Protein AF-A0AA96YQA0-F1 (afdb_monomer_lite)

Radius of gyration: 15.06 Å; chains: 1; bounding box: 28×37×36 Å

InterPro domains:
  IPR013321 Arc-type ribbon-helix-helix [G3DSA:1.10.1220.10] (2-49)
  IPR054029 RH3 domain [PF22180] (6-51)

Structure (mmCIF, N/CA/C/O backbone):
data_AF-A0AA96YQA0-F1
#
_entry.id   AF-A0AA96YQA0-F1
#
loop_
_atom_site.group_PDB
_atom_site.id
_atom_site.type_symbol
_atom_site.label_atom_id
_atom_site.label_alt_id
_atom_site.label_comp_id
_atom_site.label_asym_id
_atom_site.label_entity_id
_atom_site.label_seq_id
_atom_site.pdbx_PDB_ins_code
_atom_site.Cartn_x
_atom_site.Cartn_y
_atom_site.Cartn_z
_atom_site.occupancy
_atom_site.B_iso_or_equiv
_atom_site.auth_seq_id
_atom_site.auth_comp_id
_atom_site.auth_asym_id
_atom_site.auth_atom_id
_atom_site.pdbx_PDB_model_num
ATOM 1 N N . MET A 1 1 ? 9.757 -24.939 13.645 1.00 43.50 1 MET A N 1
ATOM 2 C CA . MET A 1 1 ? 8.920 -23.751 13.913 1.00 43.50 1 MET A CA 1
ATOM 3 C C . MET A 1 1 ? 8.305 -23.328 12.592 1.00 43.50 1 MET A C 1
ATOM 5 O O . MET A 1 1 ? 9.059 -23.053 11.669 1.00 43.50 1 MET A O 1
ATOM 9 N N . SER A 1 2 ? 6.979 -23.388 12.447 1.00 48.97 2 SER A N 1
ATOM 10 C CA . SER A 1 2 ? 6.329 -22.946 11.207 1.00 48.97 2 SER A CA 1
ATOM 11 C C . SER A 1 2 ? 6.534 -21.438 11.094 1.00 48.97 2 SER A C 1
ATOM 13 O O . SER A 1 2 ? 6.105 -20.710 11.988 1.00 48.97 2 SER A O 1
ATOM 15 N N . ALA A 1 3 ? 7.247 -20.973 10.067 1.00 57.56 3 ALA A N 1
ATOM 16 C CA . ALA A 1 3 ? 7.444 -19.546 9.841 1.00 57.56 3 ALA A CA 1
ATOM 17 C C . ALA A 1 3 ? 6.063 -18.870 9.804 1.00 57.56 3 ALA A C 1
ATOM 19 O O . ALA A 1 3 ? 5.208 -19.283 9.017 1.00 57.56 3 ALA A O 1
ATOM 20 N N . LYS A 1 4 ? 5.814 -17.894 10.693 1.00 65.31 4 LYS A N 1
ATOM 21 C CA . LYS A 1 4 ? 4.585 -17.087 10.658 1.00 65.31 4 LYS A CA 1
ATOM 22 C C . LYS A 1 4 ? 4.480 -16.512 9.246 1.00 65.31 4 LYS A C 1
ATOM 24 O O . LYS A 1 4 ? 5.363 -15.768 8.819 1.00 65.31 4 LYS A O 1
ATOM 29 N N . LYS A 1 5 ? 3.447 -16.917 8.503 1.00 71.06 5 LYS A N 1
ATOM 30 C CA . LYS A 1 5 ? 3.193 -16.376 7.168 1.00 71.06 5 LYS A CA 1
ATOM 31 C C . LYS A 1 5 ? 2.976 -14.876 7.309 1.00 71.06 5 LYS A C 1
ATOM 33 O O . LYS A 1 5 ? 2.243 -14.446 8.198 1.00 71.06 5 LYS A O 1
ATOM 38 N N . ARG A 1 6 ? 3.639 -14.092 6.460 1.00 76.88 6 ARG A N 1
ATOM 39 C CA . ARG A 1 6 ? 3.372 -12.656 6.383 1.00 76.88 6 ARG A CA 1
ATOM 40 C C . ARG A 1 6 ? 1.921 -12.470 5.920 1.00 76.88 6 ARG A C 1
ATOM 42 O O . ARG A 1 6 ? 1.513 -13.207 5.021 1.00 76.88 6 ARG A O 1
ATOM 49 N N . PRO A 1 7 ? 1.150 -11.552 6.524 1.00 84.94 7 PRO A N 1
ATOM 50 C CA . PRO A 1 7 ? -0.180 -11.217 6.032 1.00 84.94 7 PRO A CA 1
ATOM 51 C C . PRO A 1 7 ? -0.120 -10.837 4.548 1.00 84.94 7 PRO A C 1
ATOM 53 O O . PRO A 1 7 ? 0.785 -10.115 4.127 1.00 84.94 7 PRO A O 1
ATOM 56 N N . GLU A 1 8 ? -1.055 -11.354 3.753 1.00 88.62 8 GLU A N 1
ATOM 57 C CA . GLU A 1 8 ? -1.139 -11.088 2.316 1.00 88.62 8 GLU A CA 1
ATOM 58 C C . GLU A 1 8 ? -2.328 -10.174 2.021 1.00 88.62 8 GLU A C 1
ATOM 60 O O . GLU A 1 8 ? -3.427 -10.385 2.535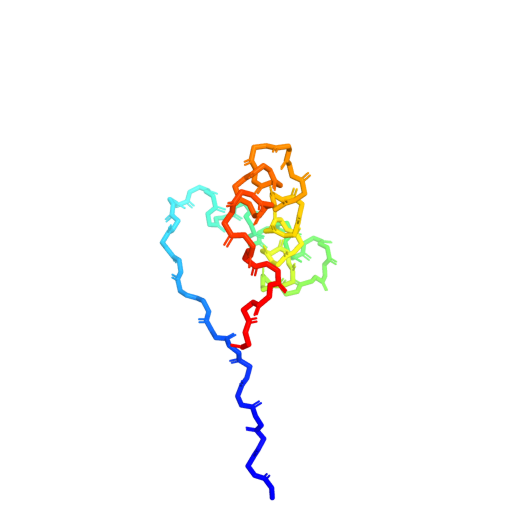 1.00 88.62 8 GLU A O 1
ATOM 65 N N . LEU A 1 9 ? -2.116 -9.196 1.141 1.00 87.31 9 LEU A N 1
ATOM 66 C CA . LEU A 1 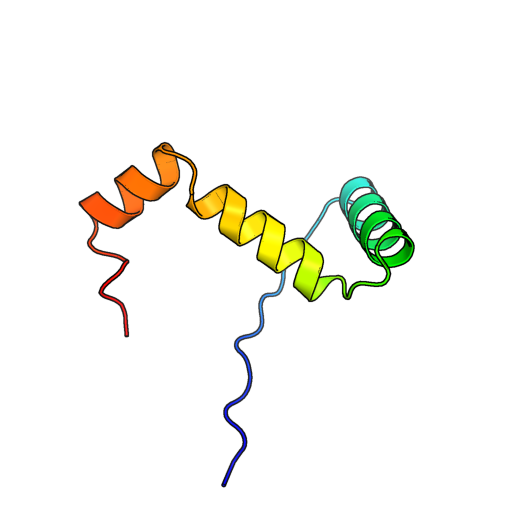9 ? -3.152 -8.306 0.632 1.00 87.31 9 LEU A CA 1
ATOM 67 C C . LEU A 1 9 ? -3.304 -8.522 -0.878 1.00 87.31 9 LEU A C 1
ATOM 69 O O . LEU A 1 9 ? -2.321 -8.482 -1.619 1.00 87.31 9 LEU A O 1
ATOM 73 N N . ARG A 1 10 ? -4.540 -8.739 -1.343 1.00 92.25 10 ARG A N 1
ATOM 74 C CA . ARG A 1 10 ? -4.878 -8.791 -2.774 1.00 92.25 10 ARG A CA 1
ATOM 75 C C . ARG A 1 10 ? -5.735 -7.587 -3.130 1.00 92.25 10 ARG A C 1
ATOM 77 O O . ARG A 1 10 ? -6.793 -7.396 -2.540 1.00 92.25 10 ARG A O 1
ATOM 84 N N . ILE A 1 11 ? -5.282 -6.811 -4.108 1.00 90.56 11 ILE A N 1
ATOM 85 C CA . ILE A 1 11 ? -5.953 -5.602 -4.590 1.00 90.56 11 ILE A CA 1
ATOM 86 C C . ILE A 1 11 ? -6.180 -5.689 -6.095 1.00 90.56 11 ILE A C 1
ATOM 88 O O . ILE A 1 11 ? -5.376 -6.275 -6.819 1.00 90.56 11 ILE A O 1
ATOM 92 N N . TYR A 1 12 ? -7.275 -5.089 -6.550 1.00 94.75 12 TYR A N 1
ATOM 93 C CA . TYR A 1 12 ? -7.530 -4.844 -7.964 1.00 94.75 12 TYR A CA 1
ATOM 94 C C . TYR A 1 12 ? -7.234 -3.377 -8.251 1.00 94.75 12 TYR A C 1
ATOM 96 O O . TYR A 1 12 ? -7.709 -2.502 -7.530 1.00 94.75 12 TYR A O 1
ATOM 104 N N . LEU A 1 13 ? -6.445 -3.126 -9.289 1.00 94.12 13 LEU A N 1
ATOM 105 C CA . LEU A 1 13 ? -6.071 -1.792 -9.744 1.00 94.12 13 LEU A CA 1
ATOM 106 C C . LEU A 1 13 ? -6.549 -1.612 -11.181 1.00 94.12 13 LEU A C 1
ATOM 108 O O . LEU A 1 13 ? -6.643 -2.587 -11.935 1.00 94.12 13 LEU A O 1
ATOM 112 N N . ASP A 1 14 ? -6.833 -0.372 -11.568 1.00 97.38 14 ASP A N 1
ATOM 113 C CA . ASP A 1 14 ? -6.965 -0.058 -12.983 1.00 97.38 14 ASP A CA 1
ATOM 114 C C . ASP A 1 14 ? -5.626 -0.282 -13.715 1.00 97.38 14 ASP A C 1
ATOM 116 O O . ASP A 1 14 ? -4.548 -0.355 -13.112 1.00 97.38 14 ASP A O 1
ATOM 120 N N . SER A 1 15 ? -5.697 -0.439 -15.040 1.00 96.94 15 SER A N 1
ATOM 121 C CA . SER A 1 15 ? -4.521 -0.805 -15.835 1.00 96.94 15 SER A CA 1
ATOM 122 C C . SER A 1 15 ? -3.422 0.256 -15.817 1.00 96.94 15 SER A C 1
ATOM 124 O O . SER A 1 15 ? -2.267 -0.097 -16.069 1.00 96.94 15 SER A O 1
ATOM 126 N N . ASP A 1 16 ? -3.753 1.526 -15.615 1.00 97.88 16 ASP A N 1
ATOM 127 C CA . ASP A 1 16 ? -2.772 2.602 -15.703 1.00 97.88 16 ASP A CA 1
ATOM 128 C C . ASP A 1 16 ? -2.042 2.757 -14.371 1.00 97.88 16 ASP A C 1
ATOM 130 O O . ASP A 1 16 ? -0.813 2.852 -14.348 1.00 97.88 16 ASP A O 1
ATOM 134 N N . LEU A 1 17 ? -2.764 2.638 -13.260 1.00 96.56 17 LEU A N 1
ATOM 135 C CA . LEU A 1 17 ? -2.201 2.602 -11.921 1.00 96.56 17 LEU A CA 1
ATOM 136 C C . LEU A 1 17 ? -1.288 1.383 -11.720 1.00 96.56 17 LEU A C 1
ATOM 138 O O . LEU A 1 17 ? -0.196 1.536 -11.175 1.00 96.56 17 LEU A O 1
ATOM 142 N N . ASP A 1 18 ? -1.661 0.199 -12.225 1.00 96.88 18 ASP A N 1
ATOM 143 C CA . ASP A 1 18 ? -0.790 -0.989 -12.197 1.00 96.88 18 ASP A CA 1
ATOM 144 C C . ASP A 1 18 ? 0.553 -0.739 -12.907 1.00 96.88 18 ASP A C 1
ATOM 146 O O . ASP A 1 18 ? 1.622 -1.025 -12.355 1.00 96.88 18 ASP A O 1
ATOM 150 N N . LYS A 1 19 ? 0.515 -0.148 -14.111 1.00 97.81 19 LYS A N 1
ATOM 151 C CA . LYS A 1 19 ? 1.729 0.200 -14.869 1.00 97.81 19 LYS A CA 1
ATOM 152 C C . LYS A 1 19 ? 2.581 1.214 -14.116 1.00 97.81 19 LYS A C 1
ATOM 154 O O . LYS A 1 19 ? 3.799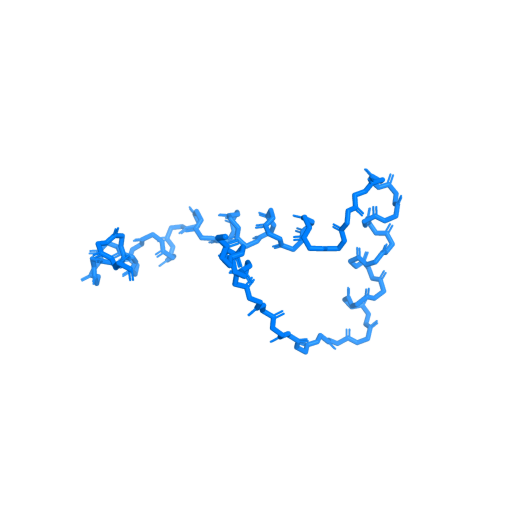 1.041 -14.043 1.00 97.81 19 LYS A O 1
ATOM 159 N N . LEU A 1 20 ? 1.960 2.254 -13.560 1.00 97.62 20 LEU A N 1
ATOM 160 C CA . LEU A 1 20 ? 2.666 3.299 -12.822 1.00 97.62 20 LEU A CA 1
ATOM 161 C C . LEU A 1 20 ? 3.369 2.730 -11.587 1.00 97.62 20 LEU A C 1
ATOM 163 O O . LEU A 1 20 ? 4.573 2.931 -11.438 1.00 97.62 20 LEU A O 1
ATOM 167 N N . VAL A 1 21 ? 2.664 1.956 -10.756 1.00 96.50 21 VAL A N 1
ATOM 168 C CA . VAL A 1 21 ? 3.235 1.361 -9.536 1.00 96.50 21 VAL A CA 1
ATOM 169 C C . VAL A 1 21 ? 4.405 0.434 -9.869 1.00 96.50 21 VAL A C 1
ATOM 171 O O . VAL A 1 21 ? 5.466 0.539 -9.253 1.00 96.50 21 VAL A O 1
ATOM 174 N N . LYS A 1 22 ? 4.265 -0.429 -10.884 1.00 97.12 22 LYS A N 1
ATOM 175 C CA . LYS A 1 22 ? 5.350 -1.323 -11.332 1.00 97.12 22 LYS A CA 1
ATOM 176 C C . LYS A 1 22 ? 6.566 -0.560 -11.849 1.00 97.12 22 LYS A C 1
ATOM 178 O O . LYS A 1 22 ? 7.703 -0.933 -11.554 1.00 97.12 22 LYS A O 1
ATOM 183 N N . THR A 1 23 ? 6.330 0.505 -12.610 1.00 98.19 23 THR A N 1
ATOM 184 C CA . THR A 1 23 ? 7.399 1.339 -13.171 1.00 98.19 23 THR A CA 1
ATOM 185 C C . THR A 1 23 ? 8.156 2.059 -12.059 1.00 98.19 23 THR A C 1
ATOM 187 O O . THR A 1 23 ? 9.382 2.015 -12.030 1.00 98.19 23 THR A O 1
ATOM 190 N N . ILE A 1 24 ? 7.438 2.654 -11.104 1.00 97.50 24 ILE A N 1
ATOM 191 C CA . ILE A 1 24 ? 8.036 3.335 -9.950 1.00 97.50 24 ILE A CA 1
ATOM 192 C C . ILE A 1 24 ? 8.845 2.354 -9.101 1.00 97.50 24 ILE A C 1
ATOM 194 O O . ILE A 1 24 ? 9.990 2.652 -8.777 1.00 97.50 24 ILE A O 1
ATOM 198 N N . ALA A 1 25 ? 8.292 1.175 -8.797 1.00 98.06 25 ALA A N 1
ATOM 199 C CA . ALA A 1 25 ? 9.002 0.137 -8.050 1.00 98.06 25 ALA A CA 1
ATOM 200 C C . ALA A 1 25 ? 10.314 -0.265 -8.745 1.00 98.06 25 ALA A C 1
ATOM 202 O O . ALA A 1 25 ? 11.355 -0.355 -8.102 1.00 98.06 25 ALA A O 1
ATOM 203 N N . THR A 1 26 ? 10.284 -0.405 -10.076 1.00 98.31 26 THR A N 1
ATOM 204 C CA . THR A 1 26 ? 11.481 -0.699 -10.880 1.00 98.31 26 THR A CA 1
ATOM 205 C C . THR A 1 26 ? 12.522 0.418 -10.787 1.00 98.31 26 THR A C 1
ATOM 207 O O . THR A 1 26 ? 13.692 0.135 -10.558 1.00 98.31 26 THR A O 1
ATOM 210 N N . ILE A 1 27 ? 12.108 1.682 -10.938 1.00 98.31 27 ILE A N 1
ATOM 211 C CA . ILE A 1 27 ? 13.007 2.849 -10.874 1.00 98.31 27 ILE A CA 1
ATOM 212 C C . ILE A 1 27 ? 13.632 3.001 -9.482 1.00 98.31 27 ILE A C 1
ATOM 214 O O . ILE A 1 27 ? 14.789 3.394 -9.373 1.00 98.31 27 ILE A O 1
ATOM 218 N N . ARG A 1 28 ? 12.871 2.699 -8.426 1.00 97.88 28 ARG A N 1
ATOM 219 C CA . ARG A 1 28 ? 13.327 2.772 -7.031 1.00 97.88 28 ARG A CA 1
ATOM 220 C C . ARG A 1 28 ? 14.138 1.552 -6.585 1.00 97.88 28 ARG A C 1
ATOM 222 O O . ARG A 1 28 ? 14.600 1.544 -5.453 1.00 97.88 28 ARG A O 1
ATOM 229 N N . GLU A 1 29 ? 14.297 0.539 -7.439 1.00 98.00 29 GLU A N 1
ATOM 230 C CA . GLU A 1 29 ? 14.917 -0.749 -7.088 1.00 98.00 29 GLU A CA 1
ATOM 231 C C . GLU A 1 29 ? 14.242 -1.431 -5.877 1.00 98.00 29 GLU A C 1
ATOM 233 O O . GLU A 1 29 ? 14.865 -2.142 -5.088 1.00 98.00 29 GLU A O 1
ATOM 238 N N . GLU A 1 30 ? 12.929 -1.240 -5.740 1.00 97.62 30 GLU A N 1
ATOM 239 C CA . GLU A 1 30 ? 12.118 -1.746 -4.636 1.00 97.62 30 GLU A CA 1
ATOM 240 C C . GLU A 1 30 ? 11.091 -2.778 -5.120 1.00 97.62 30 GLU A C 1
ATOM 242 O O . GLU A 1 30 ? 10.676 -2.819 -6.279 1.00 97.62 30 GLU A O 1
ATOM 247 N N . SER A 1 31 ? 10.622 -3.631 -4.206 1.00 96.69 31 SER A N 1
ATOM 248 C CA . SER A 1 31 ? 9.494 -4.517 -4.511 1.00 96.69 31 SER A CA 1
ATOM 249 C C . SER A 1 31 ? 8.182 -3.730 -4.596 1.00 96.69 31 SER A C 1
ATOM 251 O O . SER A 1 31 ? 7.971 -2.792 -3.829 1.00 96.69 31 SER A O 1
ATOM 253 N N . ILE A 1 32 ? 7.243 -4.175 -5.440 1.00 95.12 32 ILE A N 1
ATOM 254 C CA . ILE A 1 32 ? 5.882 -3.602 -5.507 1.00 95.12 32 ILE A CA 1
ATOM 255 C C . ILE A 1 32 ? 5.231 -3.576 -4.117 1.00 95.12 32 ILE A C 1
ATOM 257 O O . ILE A 1 32 ? 4.593 -2.597 -3.749 1.00 95.12 32 ILE A O 1
ATOM 261 N N . SER A 1 33 ? 5.422 -4.634 -3.323 1.00 94.31 33 SER A N 1
ATOM 262 C CA . SER A 1 33 ? 4.893 -4.714 -1.961 1.00 94.31 33 SER A CA 1
ATOM 263 C C . SER A 1 33 ? 5.445 -3.626 -1.041 1.00 94.31 33 SER A C 1
ATOM 265 O O . SER A 1 33 ? 4.695 -3.134 -0.209 1.00 94.31 33 SER A O 1
ATOM 267 N N . ALA A 1 34 ? 6.716 -3.241 -1.189 1.00 95.25 34 ALA A N 1
ATOM 268 C CA . ALA A 1 34 ? 7.319 -2.173 -0.391 1.00 95.25 34 ALA A CA 1
ATOM 269 C C . ALA A 1 34 ? 6.717 -0.809 -0.752 1.00 95.25 34 ALA A C 1
ATOM 271 O O . ALA A 1 34 ? 6.260 -0.096 0.134 1.00 95.25 34 ALA A O 1
ATOM 272 N N . VAL A 1 35 ? 6.605 -0.509 -2.051 1.00 95.75 35 VAL A N 1
ATOM 273 C CA . VAL A 1 35 ? 5.989 0.737 -2.539 1.00 95.75 35 VAL A CA 1
ATOM 274 C C . VAL A 1 35 ? 4.527 0.852 -2.096 1.00 95.75 35 VAL A C 1
ATOM 276 O O . VAL A 1 35 ? 4.084 1.910 -1.655 1.00 95.75 35 VAL A O 1
ATOM 279 N N . VAL A 1 36 ? 3.761 -0.240 -2.194 1.00 94.62 36 VAL A N 1
ATOM 280 C CA . VAL A 1 36 ? 2.353 -0.256 -1.764 1.00 94.62 36 VAL A CA 1
ATOM 281 C C . VAL A 1 36 ? 2.234 -0.138 -0.243 1.00 94.62 36 VAL A C 1
ATOM 283 O O . VAL A 1 36 ? 1.343 0.563 0.227 1.00 94.62 36 VAL A O 1
ATOM 286 N N . ALA A 1 37 ? 3.116 -0.783 0.527 1.00 94.38 37 ALA A N 1
ATOM 287 C CA . ALA A 1 37 ? 3.128 -0.655 1.983 1.00 94.38 37 ALA A CA 1
ATOM 288 C C . ALA A 1 37 ? 3.411 0.791 2.417 1.00 94.38 37 ALA A C 1
ATOM 290 O O . ALA A 1 37 ? 2.638 1.337 3.196 1.00 94.38 37 ALA A O 1
ATOM 291 N N . GLU A 1 38 ? 4.427 1.436 1.837 1.00 95.75 38 GLU A N 1
ATOM 292 C CA . GLU A 1 38 ? 4.742 2.848 2.095 1.00 95.75 38 GLU A CA 1
ATOM 293 C C . GLU A 1 38 ? 3.538 3.755 1.788 1.00 95.75 38 GLU A C 1
ATOM 295 O O . GLU A 1 38 ? 3.150 4.592 2.602 1.00 95.75 38 GLU A O 1
ATOM 300 N N . ALA A 1 39 ? 2.891 3.560 0.634 1.00 95.19 39 ALA A N 1
ATOM 301 C CA . ALA A 1 39 ? 1.715 4.343 0.260 1.00 95.19 39 ALA A CA 1
ATOM 302 C C . ALA A 1 39 ? 0.542 4.154 1.240 1.00 95.19 39 ALA A C 1
ATOM 304 O O . ALA A 1 39 ? -0.158 5.118 1.557 1.00 95.19 39 ALA A O 1
ATOM 305 N N . LEU A 1 40 ? 0.328 2.928 1.733 1.00 95.50 40 LEU A N 1
ATOM 306 C CA . LEU A 1 40 ? -0.699 2.634 2.734 1.00 95.50 40 LEU A CA 1
ATOM 307 C C . LEU A 1 40 ? -0.362 3.247 4.097 1.00 95.50 40 LEU A C 1
ATOM 309 O O . LEU A 1 40 ? -1.256 3.799 4.734 1.00 95.50 40 LEU A O 1
ATOM 313 N N . GLU A 1 41 ? 0.899 3.201 4.528 1.00 95.75 41 GLU A N 1
ATOM 314 C CA . GLU A 1 41 ? 1.357 3.848 5.764 1.00 95.75 41 GLU A CA 1
ATOM 315 C C . GLU A 1 41 ? 1.120 5.363 5.714 1.00 95.75 41 GLU A C 1
ATOM 317 O O . GLU A 1 41 ? 0.537 5.930 6.638 1.00 95.75 41 GLU A O 1
ATOM 322 N N . LEU A 1 42 ? 1.476 6.009 4.599 1.00 97.38 42 LEU A N 1
ATOM 323 C CA . LEU A 1 42 ? 1.219 7.436 4.386 1.00 97.38 42 LEU A CA 1
ATOM 324 C C . LEU A 1 42 ? -0.279 7.760 4.341 1.00 97.38 42 LEU A C 1
ATOM 326 O O . LEU A 1 42 ? -0.709 8.785 4.868 1.00 97.38 42 LEU A O 1
ATOM 330 N N . TRP A 1 43 ? -1.093 6.899 3.724 1.00 96.81 43 TRP A N 1
ATOM 331 C CA . TRP A 1 43 ? -2.548 7.064 3.714 1.00 96.81 43 TRP A CA 1
ATOM 332 C C . TRP A 1 43 ? -3.146 6.949 5.119 1.00 96.81 43 TRP A C 1
ATOM 334 O O . TRP A 1 43 ? -3.993 7.761 5.484 1.00 96.81 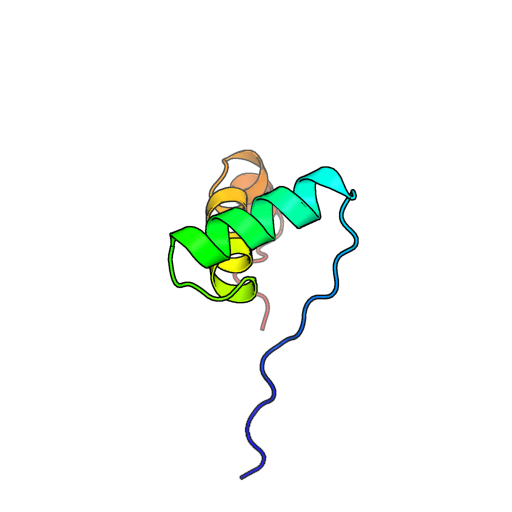43 TRP A O 1
ATOM 344 N N . LEU A 1 44 ? -2.674 6.000 5.933 1.00 96.44 44 LEU A N 1
ATOM 345 C CA . LEU A 1 44 ? -3.131 5.834 7.314 1.00 96.44 44 LEU A CA 1
ATOM 346 C C . LEU A 1 44 ? -2.782 7.036 8.195 1.00 96.44 44 LEU A C 1
ATOM 348 O O . LEU A 1 44 ? -3.529 7.324 9.123 1.00 96.44 44 LEU A O 1
ATOM 352 N N . GLN A 1 45 ? -1.701 7.763 7.902 1.00 96.56 45 GLN A N 1
ATOM 353 C CA . GLN A 1 45 ? -1.313 8.978 8.632 1.00 96.56 45 GLN A CA 1
ATOM 354 C C . GLN A 1 45 ? -2.200 10.200 8.333 1.00 96.56 45 GLN A C 1
ATOM 356 O O . GLN A 1 45 ? -2.083 11.217 9.019 1.00 96.56 45 GLN A O 1
ATOM 361 N N . GLN A 1 46 ? -3.074 10.147 7.323 1.00 98.12 46 GLN A N 1
ATOM 362 C CA . GLN A 1 46 ? -3.949 11.273 6.995 1.00 98.12 46 GLN A CA 1
ATOM 363 C C . GLN A 1 46 ? -4.981 11.528 8.115 1.00 98.12 46 GLN A C 1
ATOM 365 O O . GLN A 1 46 ? -5.453 10.574 8.742 1.00 98.12 46 GLN A O 1
ATOM 370 N N . PRO A 1 47 ? -5.380 12.795 8.371 1.00 97.50 47 PRO A N 1
ATOM 371 C CA . PRO A 1 47 ? -6.243 13.138 9.505 1.00 97.50 47 PRO A CA 1
ATOM 372 C C . PRO A 1 47 ? -7.571 12.378 9.540 1.00 97.50 47 PRO A C 1
ATOM 374 O O . PRO A 1 47 ? -8.029 12.006 10.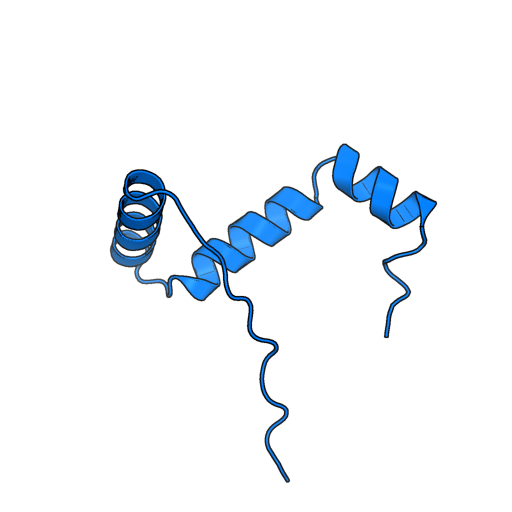615 1.00 97.50 47 PRO A O 1
ATOM 377 N N . GLN A 1 48 ? -8.178 12.109 8.379 1.00 97.12 48 GLN A N 1
ATOM 378 C CA . GLN A 1 48 ? -9.446 11.378 8.312 1.00 97.12 48 GLN A CA 1
ATOM 379 C C . GLN A 1 48 ? -9.294 9.929 8.795 1.00 97.12 48 GLN A C 1
ATOM 381 O O . GLN A 1 48 ? -10.173 9.402 9.473 1.00 97.12 48 GLN A O 1
ATOM 386 N N . GLN A 1 49 ? -8.184 9.276 8.450 1.00 97.50 49 GLN A N 1
ATOM 387 C CA . GLN A 1 49 ? -7.880 7.907 8.856 1.00 97.50 49 GLN A CA 1
ATOM 388 C C . GLN A 1 49 ? -7.535 7.863 10.343 1.00 97.50 49 GLN A C 1
ATOM 390 O O . GLN A 1 49 ? -8.052 6.999 11.048 1.00 9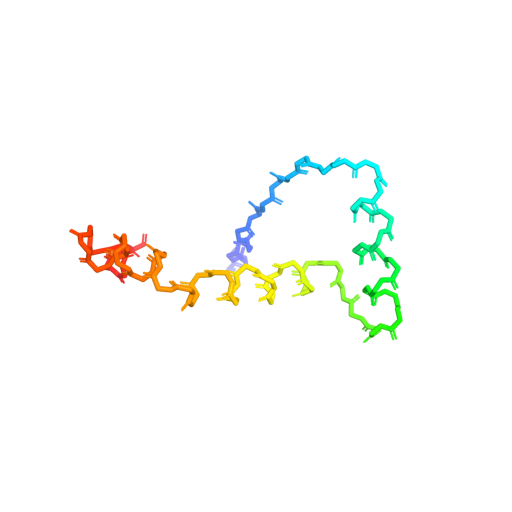7.50 49 GLN A O 1
ATOM 395 N N . GLN A 1 50 ? -6.741 8.822 10.829 1.00 97.25 50 GLN A N 1
ATOM 396 C CA . GLN A 1 50 ? -6.413 8.940 12.251 1.00 97.25 50 GLN A CA 1
ATOM 397 C C . GLN A 1 50 ? -7.667 9.161 13.110 1.00 97.25 50 GLN A C 1
ATOM 399 O O . GLN A 1 50 ? -7.845 8.456 14.098 1.00 97.25 50 GLN A O 1
ATOM 404 N N . GLU A 1 51 ? -8.601 10.024 12.688 1.00 97.00 51 GLU A N 1
ATOM 405 C CA . GLU A 1 51 ? -9.874 10.222 13.401 1.00 97.00 51 GLU A CA 1
ATOM 406 C C . GLU A 1 51 ? -10.685 8.918 13.500 1.00 97.00 51 GLU A C 1
ATOM 408 O O . GLU A 1 51 ? -11.248 8.606 14.550 1.00 97.00 51 GLU A O 1
ATOM 413 N N . ILE A 1 52 ? -10.733 8.124 12.425 1.00 96.56 52 ILE A N 1
ATOM 414 C CA . ILE A 1 52 ? -11.418 6.823 12.427 1.00 96.56 52 ILE A CA 1
ATOM 415 C C . ILE A 1 52 ? -10.716 5.839 13.372 1.00 96.56 52 ILE A C 1
ATOM 417 O O . ILE A 1 52 ? -11.395 5.150 14.136 1.00 96.56 52 ILE A O 1
ATOM 421 N N . ILE A 1 53 ? -9.383 5.772 13.331 1.00 95.12 53 ILE A N 1
ATOM 422 C CA . ILE A 1 53 ? -8.582 4.894 14.195 1.00 95.12 53 ILE A CA 1
ATOM 423 C C . ILE A 1 53 ? -8.838 5.230 15.664 1.00 95.12 53 ILE A C 1
ATOM 425 O O . ILE A 1 53 ? -9.215 4.335 16.418 1.00 95.12 53 ILE A O 1
ATOM 429 N N . GLU A 1 54 ? -8.731 6.504 16.045 1.00 95.00 54 GLU A N 1
ATOM 430 C CA . GLU A 1 54 ? -8.946 6.967 17.419 1.00 95.00 54 GLU A CA 1
ATOM 431 C C . GLU A 1 54 ? -10.387 6.725 17.882 1.00 95.00 54 GLU A C 1
ATOM 433 O O . GLU A 1 54 ? -10.626 6.145 18.945 1.00 95.00 54 GLU A O 1
ATOM 438 N N . LYS A 1 55 ? -11.374 7.111 17.062 1.00 96.06 55 LYS A N 1
ATOM 439 C CA . LYS A 1 55 ? -12.801 6.969 17.390 1.00 96.06 55 LYS A CA 1
ATOM 440 C C . LYS A 1 55 ? -13.199 5.521 17.659 1.00 96.06 55 LYS A C 1
ATOM 442 O O . LYS A 1 55 ? -14.105 5.271 18.457 1.00 96.06 55 LYS A O 1
ATOM 447 N N . HIS A 1 56 ? -12.560 4.580 16.972 1.00 95.44 56 HIS A N 1
ATOM 448 C CA . HIS A 1 56 ? -12.874 3.160 17.062 1.00 95.44 56 HIS A CA 1
ATOM 449 C C . HIS A 1 56 ? -11.820 2.337 17.820 1.00 95.44 56 HIS A C 1
ATOM 451 O O . HIS A 1 56 ? -12.004 1.125 17.924 1.00 95.44 56 HIS A O 1
ATOM 457 N N . ARG A 1 57 ? -10.775 2.970 18.379 1.00 89.94 57 ARG A N 1
ATOM 458 C CA . ARG A 1 57 ? -9.656 2.321 19.094 1.00 89.94 57 ARG A CA 1
ATOM 459 C C . ARG A 1 57 ? -9.026 1.180 18.287 1.00 89.94 57 ARG A C 1
ATOM 461 O O . ARG A 1 57 ? -8.802 0.082 18.794 1.00 89.94 57 ARG A O 1
ATOM 468 N N . LEU A 1 58 ? -8.824 1.411 16.986 1.00 91.81 58 LEU A N 1
ATOM 469 C CA . LEU A 1 58 ? -8.337 0.375 16.059 1.00 91.81 58 LEU A CA 1
ATOM 470 C C . LEU A 1 58 ? -6.855 0.032 16.270 1.00 91.81 58 LEU A C 1
ATOM 472 O O . LEU A 1 58 ? -6.380 -0.985 15.775 1.00 91.81 58 LEU A O 1
ATOM 476 N N . ASP A 1 59 ? -6.136 0.874 17.001 1.00 83.94 59 ASP A N 1
ATOM 477 C CA . ASP A 1 59 ? -4.764 0.673 17.456 1.00 83.94 59 ASP A CA 1
ATOM 478 C C . ASP A 1 59 ? -4.633 -0.423 18.529 1.00 83.94 59 ASP A C 1
ATOM 480 O O . ASP A 1 59 ? -3.534 -0.918 18.768 1.00 83.94 59 ASP A O 1
ATOM 484 N N . GLU A 1 60 ? -5.747 -0.847 19.132 1.00 89.81 60 GLU A N 1
ATOM 485 C CA . GLU A 1 60 ? -5.798 -1.902 20.152 1.00 89.81 60 GLU A CA 1
ATOM 486 C C . GLU A 1 60 ? -6.166 -3.285 19.583 1.00 89.81 60 GLU A C 1
ATOM 488 O O . GLU A 1 60 ? -6.432 -4.217 20.342 1.00 89.81 60 GLU A O 1
ATOM 493 N N . LEU A 1 61 ? -6.237 -3.426 18.254 1.00 79.19 61 LEU A N 1
ATOM 494 C CA . LEU A 1 61 ? -6.564 -4.696 17.606 1.00 79.19 61 LEU A CA 1
ATOM 495 C C . LEU A 1 61 ? -5.343 -5.640 17.604 1.00 79.19 61 LEU A C 1
ATOM 497 O O . LEU A 1 61 ? -4.307 -5.302 17.032 1.00 79.19 61 LEU A O 1
ATOM 501 N N . ASP A 1 62 ? -5.499 -6.818 18.224 1.00 57.62 62 ASP A N 1
ATOM 502 C CA . ASP A 1 62 ? -4.509 -7.918 18.288 1.00 57.62 62 ASP A CA 1
ATOM 503 C C . ASP A 1 62 ? -4.334 -8.693 16.963 1.00 57.62 62 ASP A C 1
ATOM 505 O O . ASP A 1 62 ? -5.356 -9.062 16.330 1.00 57.62 62 ASP A O 1
#

Secondary structure (DSSP, 8-state):
----PPP-------HHHHHHHHHHHHHTT--HHHHHHHHHHHHHTSHHHHHHHHHHTGGG--

pLDDT: mean 91.05, std 12.2, range [43.5, 98.31]

Sequence (62 aa):
MSAKKRPELRIYLDSDLDKLVKTIATIREESISAVVAEALELWLQQPQQQEIIEKHRLDELD

Foldseek 3Di:
DPPDDDDDDDDDDPPVVVVVLVVVCVVVVHDSVVSVVVVVVVVCPDPVNVCVCVVVVVVPDD

Organism: NCBI:txid2547457